Protein AF-A0A0S8JB35-F1 (afdb_monomer_lite)

Secondary structure (DSSP, 8-state):
-TTTS-TT--EEES-HHHHHHHH-S-EEETT-SS-GGG----SS-SSHHHHS-HHHHHHHHHHTT--EEEE-GGG-HHHHHSGGGEEEEEEEE-----GGG-SSSSSSEEEEEEE-HHHHHHHHH--

Foldseek 3Di:
DQVPDDLAAEEEECDCPCCCVPNVYHYDHCQCPVPVVNADDFDPDNLRLVRDDLLVVLVVCLVVVHFKYKFDPQSNVNCVVQVVQWDWDDKDFADDDPPVRPDPGNHGIMTMITGNNVSSVVVNVVD

Radius of gyration: 14.4 Å; chains: 1; bounding box: 33×32×43 Å

Structure (mmCIF, N/CA/C/O backbone):
data_AF-A0A0S8JB35-F1
#
_entry.id   AF-A0A0S8JB35-F1
#
loop_
_atom_site.group_PDB
_atom_site.id
_atom_site.type_symbol
_atom_site.label_atom_id
_atom_site.label_alt_id
_atom_site.label_comp_id
_atom_site.label_asym_id
_atom_site.label_entity_id
_atom_site.label_seq_id
_atom_site.pdbx_PDB_ins_code
_atom_site.Cartn_x
_atom_site.Cartn_y
_atom_site.Cartn_z
_atom_site.occupancy
_atom_site.B_iso_or_equiv
_atom_site.auth_seq_id
_atom_site.auth_comp_id
_atom_site.auth_asym_id
_atom_site.auth_atom_id
_atom_site.pdbx_PDB_model_num
ATOM 1 N N . MET A 1 1 ? -8.673 -9.776 -9.387 1.00 77.06 1 MET A N 1
ATOM 2 C CA . MET A 1 1 ? -9.384 -8.856 -8.464 1.00 77.06 1 MET A CA 1
ATOM 3 C C . MET A 1 1 ? -10.878 -9.147 -8.407 1.00 77.06 1 MET A C 1
ATOM 5 O O . MET A 1 1 ? -11.353 -9.372 -7.306 1.00 77.06 1 MET A O 1
ATOM 9 N N . LEU A 1 2 ? -11.599 -9.189 -9.539 1.00 84.94 2 LEU A N 1
ATOM 10 C CA . LEU A 1 2 ? -13.062 -9.376 -9.571 1.00 84.94 2 LEU A CA 1
ATOM 11 C C . LEU A 1 2 ? -13.567 -10.561 -8.727 1.00 84.94 2 LEU A C 1
ATOM 13 O O . LEU A 1 2 ? -14.502 -10.387 -7.951 1.00 84.94 2 LEU A O 1
ATOM 17 N N . ASP A 1 3 ? -12.880 -11.700 -8.809 1.00 88.56 3 ASP A N 1
ATOM 18 C CA . ASP A 1 3 ? -13.270 -12.934 -8.111 1.00 88.56 3 ASP A CA 1
ATOM 19 C C . ASP A 1 3 ? -12.586 -13.120 -6.744 1.00 88.56 3 ASP A C 1
ATOM 21 O O . ASP A 1 3 ? -12.811 -14.111 -6.055 1.00 88.56 3 ASP A O 1
ATOM 25 N N . HIS A 1 4 ? -11.719 -12.182 -6.344 1.00 89.50 4 HIS A N 1
ATOM 26 C CA . HIS A 1 4 ? -10.831 -12.340 -5.182 1.00 89.50 4 HIS A CA 1
ATOM 27 C C . HIS A 1 4 ? -10.924 -11.206 -4.156 1.00 89.50 4 HIS A C 1
ATOM 29 O O . HIS A 1 4 ? -10.348 -11.320 -3.075 1.00 89.50 4 HIS A O 1
ATOM 35 N N . THR A 1 5 ? -11.623 -10.112 -4.467 1.00 91.75 5 THR A N 1
ATOM 36 C CA . THR A 1 5 ? -11.826 -8.995 -3.539 1.00 91.75 5 THR A CA 1
ATOM 37 C C . THR A 1 5 ? -13.306 -8.629 -3.431 1.00 91.75 5 THR A C 1
ATOM 39 O O . THR A 1 5 ? -14.007 -8.662 -4.449 1.00 91.75 5 THR A O 1
ATOM 42 N N . PRO A 1 6 ? -13.788 -8.237 -2.233 1.00 92.94 6 PRO A N 1
ATOM 43 C CA . PRO A 1 6 ? -15.110 -7.635 -2.078 1.00 92.94 6 PRO A CA 1
ATOM 44 C C . PRO A 1 6 ? -15.302 -6.437 -3.016 1.00 92.94 6 PRO A C 1
ATOM 46 O O . PRO A 1 6 ? -14.340 -5.738 -3.344 1.00 92.94 6 PRO A O 1
ATOM 49 N N . ALA A 1 7 ? -16.539 -6.199 -3.454 1.00 92.31 7 ALA A N 1
ATOM 50 C CA . ALA A 1 7 ? -16.851 -5.122 -4.398 1.00 92.31 7 ALA A CA 1
ATOM 51 C C . ALA A 1 7 ? -16.607 -3.718 -3.812 1.00 92.31 7 ALA A C 1
ATOM 53 O O . ALA A 1 7 ? -16.284 -2.788 -4.543 1.00 92.31 7 ALA A O 1
ATOM 54 N N . ASP A 1 8 ? -16.718 -3.580 -2.493 1.00 93.12 8 ASP A N 1
ATOM 55 C CA . ASP A 1 8 ? -16.512 -2.352 -1.724 1.00 93.12 8 ASP A CA 1
ATOM 56 C C . ASP A 1 8 ? -15.084 -2.211 -1.168 1.00 93.12 8 ASP A C 1
ATO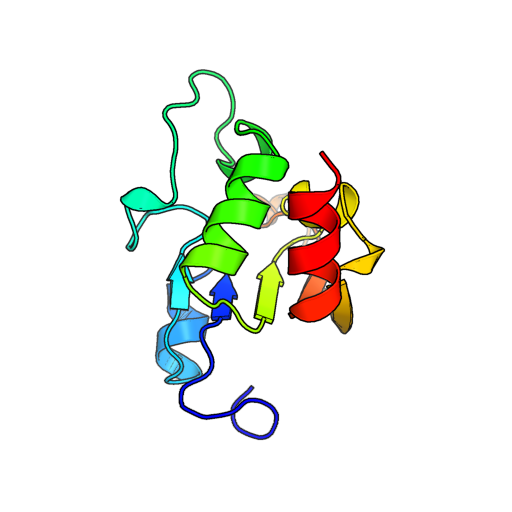M 58 O O . ASP A 1 8 ? -14.767 -1.223 -0.503 1.00 93.12 8 ASP A O 1
ATOM 62 N N . ALA A 1 9 ? -14.198 -3.177 -1.432 1.00 94.81 9 ALA A N 1
ATOM 63 C CA . ALA A 1 9 ? -12.836 -3.141 -0.920 1.00 94.81 9 ALA A CA 1
ATOM 64 C C . ALA A 1 9 ? -12.039 -1.981 -1.535 1.00 94.81 9 ALA A C 1
ATOM 66 O O . ALA A 1 9 ? -11.817 -1.946 -2.745 1.00 94.81 9 ALA A O 1
ATOM 67 N N . LEU A 1 10 ? -11.538 -1.079 -0.685 1.00 95.38 10 LEU A N 1
ATOM 68 C CA . LEU A 1 10 ? -10.651 0.005 -1.102 1.00 95.38 10 LEU A CA 1
ATOM 69 C C . LEU A 1 10 ? -9.248 -0.532 -1.412 1.00 95.38 10 LEU A C 1
ATOM 71 O O . LEU A 1 10 ? -8.581 -1.104 -0.541 1.00 95.38 10 LEU A O 1
ATOM 75 N N . ILE A 1 11 ? -8.793 -0.318 -2.644 1.00 95.44 11 ILE A N 1
ATOM 76 C CA . ILE A 1 11 ? -7.479 -0.750 -3.131 1.00 95.44 11 ILE A CA 1
ATOM 77 C C . ILE A 1 11 ? -6.553 0.460 -3.200 1.00 95.44 11 ILE A C 1
ATOM 79 O O . ILE A 1 11 ? -6.795 1.378 -3.974 1.00 95.44 11 ILE A O 1
ATOM 83 N N . ALA A 1 12 ? -5.475 0.464 -2.423 1.00 95.50 12 ALA A N 1
ATOM 84 C CA . ALA A 1 12 ? -4.419 1.454 -2.565 1.00 95.50 12 ALA A CA 1
ATOM 85 C C . ALA A 1 12 ? -3.479 1.061 -3.707 1.00 95.50 12 ALA A C 1
ATOM 87 O O . ALA A 1 12 ? -2.923 -0.036 -3.699 1.00 95.50 12 ALA A O 1
ATOM 88 N N . ALA A 1 13 ? -3.296 1.932 -4.694 1.00 92.94 13 ALA A N 1
ATOM 89 C CA . ALA A 1 13 ? -2.470 1.634 -5.858 1.00 92.94 13 ALA A CA 1
ATOM 90 C C . ALA A 1 13 ? -1.757 2.876 -6.389 1.00 92.94 13 ALA A C 1
ATOM 92 O O . ALA A 1 13 ? -2.234 3.994 -6.224 1.00 92.94 13 ALA A O 1
ATOM 93 N N . HIS A 1 14 ? -0.611 2.668 -7.037 1.00 86.69 14 HIS A N 1
ATOM 94 C CA . HIS A 1 14 ? 0.081 3.728 -7.775 1.00 86.69 14 HIS A CA 1
ATOM 95 C C . HIS A 1 14 ? -0.490 3.916 -9.194 1.00 86.69 14 HIS A C 1
ATOM 97 O O . HIS A 1 14 ? -0.532 5.035 -9.690 1.00 86.69 14 HIS A O 1
ATOM 103 N N . ASP A 1 15 ? -0.945 2.835 -9.842 1.00 78.06 15 ASP A N 1
ATOM 104 C CA . ASP A 1 15 ? -1.606 2.878 -11.150 1.00 78.06 15 ASP A CA 1
ATOM 105 C C . ASP A 1 15 ? -3.123 2.778 -10.967 1.00 78.06 15 ASP A C 1
ATOM 107 O O . ASP A 1 15 ? -3.693 1.704 -10.772 1.00 78.06 15 ASP A O 1
ATOM 111 N N . VAL A 1 16 ? -3.782 3.931 -10.979 1.00 77.94 16 VAL A N 1
ATOM 112 C CA . VAL A 1 16 ? -5.216 4.042 -10.693 1.00 77.94 16 VAL A CA 1
ATOM 113 C C . VAL A 1 16 ? -6.110 3.920 -11.922 1.00 77.94 16 VAL A C 1
ATOM 115 O O . VAL A 1 16 ? -7.303 3.651 -11.774 1.00 77.94 16 VAL A O 1
ATOM 118 N N . GLY A 1 17 ? -5.558 4.090 -13.126 1.00 69.25 17 GLY A N 1
ATOM 119 C CA . GLY A 1 17 ? -6.340 4.163 -14.360 1.00 69.25 17 GLY A CA 1
ATOM 120 C C . GLY A 1 17 ? -6.941 2.812 -14.730 1.00 69.25 17 GLY A C 1
ATOM 121 O O . GLY A 1 17 ? -8.161 2.635 -14.715 1.00 69.25 17 GLY A O 1
ATOM 122 N N . ALA A 1 18 ? -6.082 1.834 -15.022 1.00 77.81 18 ALA A N 1
ATOM 123 C CA . ALA A 1 18 ? -6.525 0.505 -15.435 1.00 77.81 18 ALA A CA 1
ATOM 124 C C . ALA A 1 18 ? -7.170 -0.270 -14.276 1.00 77.81 18 ALA A C 1
ATOM 126 O O . ALA A 1 18 ? -8.206 -0.912 -14.458 1.00 77.81 18 ALA A O 1
ATOM 127 N N . LEU A 1 19 ? -6.597 -0.180 -13.068 1.00 82.38 19 LEU A N 1
ATOM 128 C CA . LEU A 1 19 ? -7.104 -0.913 -11.908 1.00 82.38 19 LEU A CA 1
ATOM 129 C C . LEU A 1 19 ? -8.512 -0.462 -11.520 1.00 82.38 19 LEU A C 1
ATOM 131 O O . LEU A 1 19 ? -9.376 -1.318 -11.337 1.00 82.38 19 LEU A O 1
ATOM 135 N N . GLY A 1 20 ? -8.782 0.843 -11.446 1.00 80.56 20 GLY A N 1
ATOM 136 C CA . GLY A 1 20 ? -10.123 1.344 -11.136 1.00 80.56 20 GLY A CA 1
ATOM 137 C C . GLY A 1 20 ? -11.135 0.995 -12.227 1.00 80.56 20 GLY A C 1
ATOM 138 O O . GLY A 1 20 ? -12.185 0.418 -11.940 1.00 80.56 20 GLY A O 1
ATOM 139 N N . ALA A 1 21 ? -10.791 1.268 -13.491 1.00 81.31 21 ALA A N 1
ATOM 140 C CA . ALA A 1 21 ? -11.693 1.063 -14.622 1.00 81.31 21 ALA A CA 1
ATOM 141 C C . ALA A 1 21 ? -12.057 -0.414 -14.848 1.00 81.31 21 ALA A C 1
ATOM 143 O O . ALA A 1 21 ? -13.211 -0.722 -15.135 1.00 81.31 21 ALA A O 1
ATOM 144 N N . ILE A 1 22 ? -11.105 -1.338 -14.701 1.00 86.31 22 ILE A N 1
ATOM 145 C CA . ILE A 1 22 ? -11.345 -2.766 -14.954 1.00 86.31 22 ILE A CA 1
ATOM 146 C C . ILE A 1 22 ? -11.937 -3.449 -13.722 1.00 86.31 22 ILE A C 1
ATOM 148 O O . ILE A 1 22 ? -12.861 -4.251 -13.840 1.00 86.31 22 ILE A O 1
ATOM 152 N N . SER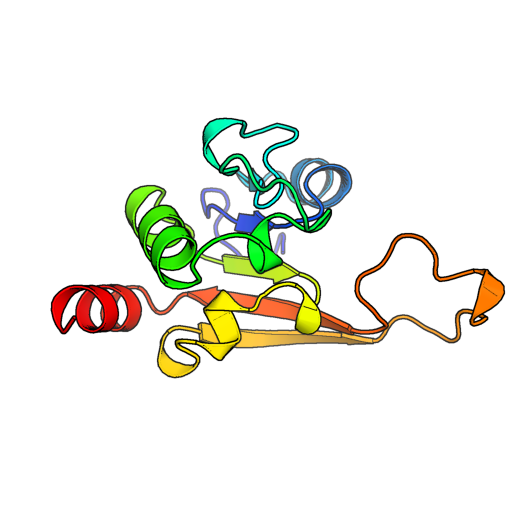 A 1 23 ? -11.409 -3.160 -12.529 1.00 86.44 23 SER A N 1
ATOM 153 C CA . SER A 1 23 ? -11.839 -3.871 -11.324 1.00 86.44 23 SER A CA 1
ATOM 154 C C . SER A 1 23 ? -13.179 -3.375 -10.785 1.00 86.44 23 SER A C 1
ATOM 156 O O . SER A 1 23 ? -13.841 -4.129 -10.075 1.00 86.44 23 SER A O 1
ATOM 158 N N . GLN A 1 24 ? -13.586 -2.137 -11.093 1.00 88.19 24 GLN A N 1
ATOM 159 C CA . GLN A 1 24 ? -14.771 -1.497 -10.510 1.00 88.19 24 GLN A CA 1
ATOM 160 C C . GLN A 1 24 ? -14.731 -1.452 -8.967 1.00 88.19 24 GLN A C 1
ATOM 162 O O . GLN A 1 24 ? -15.774 -1.412 -8.321 1.00 88.19 24 GLN A O 1
ATOM 167 N N . ARG A 1 25 ? -13.533 -1.492 -8.360 1.00 92.38 25 ARG A N 1
ATOM 168 C CA . ARG A 1 25 ? -13.342 -1.273 -6.918 1.00 92.38 25 ARG A CA 1
ATOM 169 C C . ARG A 1 25 ? -12.983 0.190 -6.662 1.00 92.38 25 ARG A C 1
ATOM 171 O O . ARG A 1 25 ? -12.337 0.807 -7.513 1.00 92.38 25 ARG A O 1
ATOM 178 N N . PRO A 1 26 ? -13.329 0.741 -5.487 1.00 92.44 26 PRO A N 1
ATOM 179 C CA . PRO A 1 26 ? -12.772 2.011 -5.045 1.00 92.44 26 PRO A CA 1
ATOM 180 C C . PRO A 1 26 ? -11.239 1.945 -5.023 1.00 92.44 26 PRO A C 1
ATOM 182 O O . PRO A 1 26 ? -10.661 0.983 -4.510 1.00 92.44 26 PRO A O 1
ATOM 185 N N . VAL A 1 27 ? -10.579 2.979 -5.549 1.00 92.94 27 VAL A N 1
ATOM 186 C CA . VAL A 1 27 ? -9.114 3.067 -5.579 1.00 92.94 27 VAL A CA 1
ATOM 187 C C . VAL A 1 27 ? -8.645 4.270 -4.769 1.00 92.94 27 VAL A C 1
ATOM 189 O O . VAL A 1 27 ? -9.127 5.384 -4.959 1.00 92.94 27 VAL A O 1
ATOM 192 N N . LEU A 1 28 ? -7.689 4.032 -3.873 1.00 94.38 28 LEU A N 1
ATOM 193 C CA . LEU A 1 28 ? -6.915 5.059 -3.190 1.00 94.38 28 LEU A CA 1
ATOM 194 C C . LEU A 1 28 ? -5.612 5.280 -3.963 1.00 94.38 28 LEU A C 1
ATOM 196 O O . LEU A 1 28 ? -4.744 4.409 -3.995 1.00 94.38 28 LEU A O 1
ATOM 200 N N . ASP A 1 29 ? -5.480 6.446 -4.583 1.00 93.50 29 ASP A N 1
ATOM 201 C CA . ASP A 1 29 ? -4.312 6.784 -5.393 1.00 93.50 29 ASP A CA 1
ATOM 202 C C . ASP A 1 29 ? -3.106 7.148 -4.527 1.00 93.50 29 ASP A C 1
ATOM 204 O O . ASP A 1 29 ? -3.076 8.217 -3.920 1.00 93.50 29 ASP A O 1
ATOM 208 N N . LEU A 1 30 ? -2.089 6.288 -4.501 1.00 92.12 30 LEU A N 1
ATOM 209 C CA . LEU A 1 30 ? -0.852 6.518 -3.753 1.00 92.12 30 LEU A CA 1
ATOM 210 C C . LEU A 1 30 ? -0.013 7.676 -4.318 1.00 92.12 30 LEU A C 1
ATOM 212 O O . LEU A 1 30 ? 0.866 8.177 -3.622 1.00 92.12 30 LEU A O 1
ATOM 216 N N . PHE A 1 31 ? -0.244 8.079 -5.570 1.00 89.31 31 PHE A N 1
ATOM 217 C CA . PHE A 1 31 ? 0.499 9.142 -6.256 1.00 89.31 31 PHE A CA 1
ATOM 218 C C . PHE A 1 31 ? -0.278 10.463 -6.300 1.00 89.31 31 PHE A C 1
ATOM 220 O O . PHE A 1 31 ? 0.249 11.479 -6.751 1.00 89.31 31 PHE A O 1
ATOM 227 N N . GLY A 1 32 ? -1.516 10.461 -5.804 1.00 88.19 32 GLY A N 1
ATOM 228 C CA . GLY A 1 32 ? -2.362 11.637 -5.640 1.00 88.19 32 GLY A CA 1
ATOM 229 C C . GLY A 1 32 ? -2.726 12.393 -6.919 1.00 88.19 32 GLY A C 1
ATOM 230 O O . GLY A 1 32 ? -3.120 13.554 -6.829 1.00 88.19 32 GLY A O 1
ATOM 231 N N . LEU A 1 33 ? -2.657 11.748 -8.084 1.00 86.94 33 LEU A N 1
ATOM 232 C CA . LEU A 1 33 ? -3.172 12.264 -9.355 1.00 86.94 33 LEU A CA 1
ATOM 233 C C . LEU A 1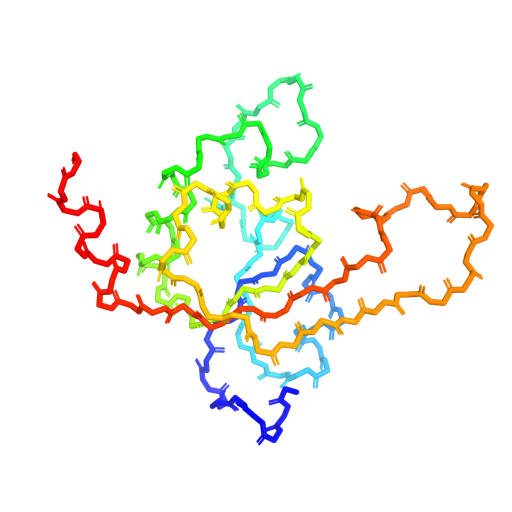 33 ? -4.692 12.472 -9.295 1.00 86.94 33 LEU A C 1
ATOM 235 O O . LEU A 1 33 ? -5.195 13.508 -9.722 1.00 86.94 33 LEU A O 1
ATOM 239 N N . VAL A 1 34 ? -5.418 11.500 -8.735 1.00 88.69 34 VAL A N 1
ATOM 240 C CA . VAL A 1 34 ? -6.879 11.555 -8.532 1.00 88.69 34 VAL A CA 1
ATOM 241 C C . VAL A 1 34 ? -7.275 11.630 -7.059 1.00 88.69 34 VAL A C 1
ATOM 243 O O . VAL A 1 34 ? -8.417 11.957 -6.750 1.00 88.69 34 VAL A O 1
ATOM 246 N N . THR A 1 35 ? -6.337 11.380 -6.136 1.00 90.94 35 THR A N 1
ATOM 247 C CA . THR A 1 35 ? -6.532 11.602 -4.690 1.00 90.94 35 THR A CA 1
ATOM 248 C C . THR A 1 35 ? -5.507 12.609 -4.146 1.00 90.94 35 THR A C 1
ATOM 250 O O . THR A 1 35 ? -4.570 12.206 -3.461 1.00 90.94 35 THR A O 1
ATOM 253 N N . PRO A 1 36 ? -5.652 13.927 -4.387 1.00 88.12 36 PRO A N 1
ATOM 254 C CA . PRO A 1 36 ? -4.613 14.918 -4.066 1.00 88.12 36 PRO A CA 1
ATOM 255 C C . PRO A 1 36 ? -4.148 14.937 -2.601 1.00 88.12 36 PRO A C 1
ATOM 257 O O . PRO A 1 36 ? -3.019 15.317 -2.311 1.00 88.12 36 PRO A O 1
ATOM 260 N N . GLY A 1 37 ? -4.990 14.494 -1.660 1.00 89.00 37 GLY A N 1
ATOM 261 C CA . GLY A 1 37 ? -4.620 14.364 -0.246 1.00 89.00 37 GLY A CA 1
ATOM 262 C C . GLY A 1 37 ? -3.588 13.266 0.056 1.00 89.00 37 GLY A C 1
ATOM 263 O O . GLY A 1 37 ? -3.081 13.220 1.173 1.00 89.00 37 GLY A O 1
ATOM 264 N N . MET A 1 38 ? -3.275 12.398 -0.911 1.00 89.94 38 MET A N 1
ATOM 265 C CA . MET A 1 38 ? -2.295 11.313 -0.778 1.00 89.94 38 MET A CA 1
ATOM 266 C C . MET A 1 38 ? -0.856 11.722 -1.117 1.00 89.94 38 MET A C 1
ATOM 268 O O . MET A 1 38 ? 0.046 10.899 -1.002 1.00 89.94 38 MET A O 1
ATOM 272 N N . ILE A 1 39 ? -0.610 12.991 -1.455 1.00 85.19 39 ILE A N 1
ATOM 273 C CA . ILE A 1 39 ? 0.745 13.513 -1.653 1.00 85.19 39 ILE A CA 1
ATOM 274 C C . ILE A 1 39 ? 1.111 14.562 -0.609 1.00 85.19 39 ILE A C 1
ATOM 276 O O . ILE A 1 39 ? 0.309 15.407 -0.211 1.00 85.19 39 ILE A O 1
ATOM 280 N N . ARG A 1 40 ? 2.379 14.540 -0.196 1.00 83.44 40 ARG A N 1
ATOM 281 C CA . ARG A 1 40 ? 3.015 15.624 0.558 1.00 83.44 40 ARG A CA 1
ATOM 282 C C . ARG A 1 40 ? 4.033 16.310 -0.353 1.00 83.44 40 ARG A C 1
ATOM 284 O O . ARG A 1 40 ? 4.687 15.620 -1.134 1.00 83.44 40 ARG A O 1
ATOM 291 N N . PRO A 1 41 ? 4.193 17.645 -0.283 1.00 75.81 41 PRO A N 1
ATOM 292 C CA . PRO A 1 41 ? 5.183 18.342 -1.094 1.00 75.81 41 PRO A CA 1
ATOM 293 C C . PRO A 1 41 ? 6.591 17.818 -0.795 1.00 75.81 41 PRO A C 1
ATOM 295 O O . PRO A 1 41 ? 7.140 18.066 0.278 1.00 75.81 41 PRO A O 1
ATOM 298 N N . VAL A 1 42 ? 7.178 17.110 -1.756 1.00 72.88 42 VAL A N 1
ATOM 299 C CA . VAL A 1 42 ? 8.552 16.605 -1.703 1.00 72.88 42 VAL A CA 1
ATOM 300 C C . VAL A 1 42 ? 9.333 17.253 -2.838 1.00 72.88 42 VAL A C 1
ATOM 302 O O . VAL A 1 42 ? 8.925 17.214 -3.993 1.00 72.88 42 VAL A O 1
ATOM 305 N N . ARG A 1 43 ? 10.426 17.949 -2.509 1.00 67.62 43 ARG A N 1
ATOM 306 C CA . ARG A 1 43 ? 11.155 18.788 -3.482 1.00 67.62 43 ARG A CA 1
ATOM 307 C C . ARG A 1 43 ? 12.190 18.022 -4.308 1.00 67.62 43 ARG A C 1
ATOM 309 O O . ARG A 1 43 ? 12.722 18.582 -5.257 1.00 67.62 43 ARG A O 1
ATOM 316 N N . THR A 1 44 ? 12.505 16.785 -3.931 1.00 72.75 44 THR A N 1
ATOM 317 C CA . THR A 1 44 ? 13.712 16.082 -4.396 1.00 72.75 44 THR A CA 1
ATOM 318 C C . THR A 1 44 ? 13.454 14.712 -5.014 1.00 72.75 44 THR A C 1
ATOM 320 O O . THR A 1 44 ? 14.374 14.143 -5.592 1.00 72.75 44 THR A O 1
ATOM 323 N N . VAL A 1 45 ? 12.236 14.170 -4.917 1.00 77.94 45 VAL A N 1
ATOM 324 C CA . VAL A 1 45 ? 11.917 12.812 -5.379 1.00 77.94 45 VAL A CA 1
ATOM 325 C C . VAL A 1 45 ? 10.610 12.830 -6.163 1.00 77.94 45 VAL A C 1
ATOM 327 O O . VAL A 1 45 ? 9.611 13.350 -5.677 1.00 77.94 45 VAL A O 1
ATOM 330 N N . ILE A 1 46 ? 10.627 12.263 -7.374 1.00 81.12 46 ILE A N 1
ATOM 331 C CA . ILE A 1 46 ? 9.461 12.206 -8.275 1.00 81.12 46 ILE A CA 1
ATOM 332 C C . ILE A 1 46 ? 8.418 11.203 -7.767 1.00 81.12 46 ILE A C 1
ATOM 334 O O . ILE A 1 46 ? 7.224 11.442 -7.898 1.00 81.12 46 ILE A O 1
ATOM 338 N N . ILE A 1 47 ? 8.868 10.095 -7.169 1.00 86.81 47 ILE A N 1
ATOM 339 C CA . ILE A 1 47 ? 8.006 9.044 -6.620 1.00 86.81 47 ILE A CA 1
ATOM 340 C C . ILE A 1 47 ? 7.542 9.448 -5.208 1.00 86.81 47 ILE A C 1
ATOM 342 O O . ILE A 1 47 ? 8.360 9.423 -4.278 1.00 86.81 47 ILE A O 1
ATOM 346 N N . PRO A 1 48 ? 6.257 9.805 -4.994 1.00 86.19 48 PRO A N 1
ATOM 347 C CA . PRO A 1 48 ? 5.811 10.407 -3.732 1.00 86.19 48 PRO A CA 1
ATOM 348 C C . PRO A 1 48 ? 6.014 9.507 -2.510 1.00 86.19 48 PRO A C 1
ATOM 350 O O . PRO A 1 48 ? 6.293 9.991 -1.407 1.00 86.19 48 PRO A O 1
ATOM 353 N N . THR A 1 49 ? 5.899 8.193 -2.705 1.00 89.31 49 THR A N 1
ATOM 354 C CA . THR A 1 49 ? 6.061 7.166 -1.667 1.00 89.31 49 THR A CA 1
ATOM 355 C C . THR A 1 49 ? 7.495 7.002 -1.177 1.00 89.31 49 THR A C 1
ATOM 357 O O . THR A 1 49 ? 7.707 6.465 -0.094 1.00 89.31 49 THR A O 1
ATOM 360 N N . LEU A 1 50 ? 8.471 7.501 -1.940 1.00 87.62 50 LEU A N 1
ATOM 361 C CA . LEU A 1 50 ? 9.889 7.480 -1.582 1.00 87.62 50 LEU A CA 1
ATOM 362 C C . LEU A 1 50 ? 10.367 8.796 -0.964 1.00 87.62 50 LEU A C 1
ATOM 364 O O . LEU A 1 50 ? 11.353 8.808 -0.234 1.00 87.62 50 LEU A O 1
ATOM 368 N N . GLY A 1 51 ? 9.681 9.906 -1.245 1.00 85.88 51 GLY A N 1
ATOM 369 C CA . GLY A 1 51 ? 10.014 11.216 -0.678 1.00 85.88 51 GLY A CA 1
ATOM 370 C C . GLY A 1 51 ? 9.347 11.516 0.668 1.00 85.88 51 GLY A C 1
ATOM 371 O O . GLY A 1 51 ? 9.741 12.464 1.344 1.00 85.88 51 GLY A O 1
ATOM 372 N N . THR A 1 52 ? 8.323 10.752 1.050 1.00 87.31 52 THR A N 1
ATOM 373 C CA . THR A 1 52 ? 7.523 10.985 2.263 1.00 87.31 52 THR A CA 1
ATOM 374 C C . THR A 1 52 ? 7.747 9.860 3.272 1.00 87.31 52 THR A C 1
ATOM 376 O O . THR A 1 52 ? 8.051 8.732 2.895 1.00 87.31 52 THR A O 1
ATOM 379 N N . SER A 1 53 ? 7.595 10.164 4.565 1.00 91.06 53 SER A N 1
ATOM 380 C CA . SER A 1 53 ? 7.757 9.179 5.641 1.00 91.06 53 SER A CA 1
ATOM 381 C C . SER A 1 53 ? 6.891 7.929 5.406 1.00 91.06 53 SER A C 1
ATOM 383 O O . SER A 1 53 ? 5.679 8.074 5.209 1.00 91.06 53 SER A O 1
ATOM 385 N N . PRO A 1 54 ? 7.465 6.713 5.506 1.00 94.25 54 PRO A N 1
ATOM 386 C CA . PRO A 1 54 ? 6.716 5.459 5.515 1.00 94.25 54 PRO A CA 1
ATOM 387 C C . PRO A 1 54 ? 5.521 5.463 6.470 1.00 94.25 54 PRO A C 1
ATOM 389 O O . PRO A 1 54 ? 4.431 5.028 6.106 1.00 94.25 54 PRO A O 1
ATOM 392 N N . GLN A 1 55 ? 5.709 6.021 7.669 1.00 94.88 55 GLN A N 1
ATOM 393 C CA . GLN A 1 55 ? 4.680 6.057 8.705 1.00 94.88 55 GLN A CA 1
ATOM 394 C C . GLN A 1 55 ? 3.446 6.852 8.276 1.00 94.88 55 GLN A C 1
ATOM 396 O O . GLN A 1 55 ? 2.326 6.429 8.541 1.00 94.88 55 GLN A O 1
ATOM 401 N N . TRP A 1 56 ? 3.635 7.940 7.528 1.00 94.69 56 TRP A N 1
ATOM 402 C CA . TRP A 1 56 ? 2.514 8.734 7.039 1.00 94.69 56 TRP A CA 1
ATOM 403 C C . TRP A 1 56 ? 1.626 7.939 6.069 1.00 94.69 56 TRP A C 1
ATOM 405 O O . TRP A 1 56 ? 0.403 8.013 6.154 1.00 94.69 56 TRP A O 1
ATOM 415 N N . TYR A 1 57 ? 2.212 7.123 5.183 1.00 95.56 57 TYR A N 1
ATOM 416 C CA . TYR A 1 57 ? 1.412 6.249 4.317 1.00 95.56 57 TYR A CA 1
ATOM 417 C C . TYR A 1 57 ? 0.675 5.178 5.111 1.00 95.56 57 TYR A C 1
ATOM 419 O O . TYR A 1 57 ? -0.493 4.934 4.833 1.00 95.56 57 TYR A O 1
ATOM 427 N N . LEU A 1 58 ? 1.316 4.568 6.110 1.00 97.19 58 LEU A N 1
ATOM 428 C CA . LEU A 1 58 ? 0.661 3.589 6.983 1.00 97.19 58 LEU A CA 1
ATOM 429 C C . LEU A 1 58 ? -0.561 4.197 7.694 1.00 97.19 58 LEU A C 1
ATOM 431 O O . LEU A 1 58 ? -1.628 3.581 7.720 1.00 97.19 58 LEU A O 1
ATOM 435 N N . GLU A 1 59 ? -0.440 5.430 8.191 1.00 96.62 59 GLU A N 1
ATOM 436 C CA . GLU A 1 59 ? -1.553 6.187 8.775 1.00 96.62 59 GLU A CA 1
ATOM 437 C C . GLU A 1 59 ? -2.668 6.431 7.756 1.00 96.62 59 GLU A C 1
ATOM 439 O O . GLU A 1 59 ? -3.825 6.134 8.048 1.00 96.62 59 GLU A O 1
ATOM 444 N N . GLN A 1 60 ? -2.335 6.886 6.542 1.00 96.50 60 GLN A N 1
ATOM 445 C CA . GLN A 1 60 ? -3.332 7.104 5.490 1.00 96.50 60 GLN A CA 1
ATOM 446 C C . GLN A 1 60 ? -4.039 5.808 5.073 1.00 96.50 60 GLN A C 1
ATOM 448 O O . GLN A 1 60 ? -5.255 5.806 4.889 1.00 96.50 60 GLN A O 1
ATOM 453 N N . LEU A 1 61 ? -3.316 4.690 4.961 1.00 97.31 61 LEU A N 1
ATOM 454 C CA . LEU A 1 61 ? -3.910 3.388 4.648 1.00 97.31 61 LEU A CA 1
ATOM 455 C C . LEU A 1 61 ? -4.913 2.963 5.725 1.00 97.31 61 LEU A C 1
ATOM 457 O O . LEU A 1 61 ? -6.010 2.511 5.390 1.00 97.31 61 LEU A O 1
ATOM 461 N N . ARG A 1 62 ? -4.573 3.157 7.006 1.00 97.44 62 ARG A N 1
ATOM 462 C CA . ARG A 1 62 ? -5.478 2.885 8.130 1.00 97.44 62 ARG A CA 1
ATOM 463 C C . ARG A 1 62 ? -6.692 3.814 8.109 1.00 97.44 62 ARG A C 1
ATOM 465 O O . ARG A 1 62 ? -7.820 3.333 8.138 1.00 97.44 62 ARG A O 1
ATOM 472 N N . GLU A 1 63 ? -6.470 5.124 8.049 1.00 96.56 63 GLU A N 1
ATOM 473 C CA . GLU A 1 63 ? -7.518 6.154 8.122 1.00 96.56 63 GLU A CA 1
ATOM 474 C C . GLU A 1 63 ? -8.538 6.037 6.989 1.00 96.56 63 GLU A C 1
ATOM 476 O O . GLU A 1 63 ? -9.734 6.217 7.204 1.00 96.56 63 GLU A O 1
ATOM 481 N N . ARG A 1 64 ? -8.075 5.712 5.779 1.00 96.00 64 ARG A N 1
ATOM 482 C CA . ARG A 1 64 ? -8.937 5.527 4.603 1.00 96.00 64 ARG A CA 1
ATOM 483 C C . ARG A 1 64 ? -9.599 4.149 4.572 1.00 96.00 64 ARG A C 1
ATOM 485 O O . ARG A 1 64 ? -10.480 3.926 3.750 1.00 96.00 64 ARG A O 1
ATOM 492 N N . GLY A 1 65 ? -9.170 3.219 5.425 1.00 96.75 65 GLY A N 1
ATOM 493 C CA . GLY A 1 65 ? -9.662 1.846 5.423 1.00 96.75 65 GLY A CA 1
ATOM 494 C C . GLY A 1 65 ? -9.216 1.050 4.195 1.00 96.75 65 GLY A C 1
ATOM 495 O O . GLY A 1 65 ? -9.970 0.206 3.708 1.00 96.75 65 GLY A O 1
ATOM 496 N N . ALA A 1 66 ? -8.003 1.281 3.684 1.00 97.25 66 ALA A N 1
ATOM 497 C CA . ALA A 1 66 ? -7.458 0.476 2.595 1.00 97.25 66 ALA A CA 1
ATOM 498 C C . ALA A 1 66 ? -7.411 -1.010 3.004 1.00 97.25 66 ALA A C 1
ATOM 500 O O . ALA A 1 66 ? -7.070 -1.363 4.136 1.00 97.25 66 ALA A O 1
ATOM 501 N N . ALA A 1 67 ? -7.827 -1.893 2.099 1.00 97.50 67 ALA A N 1
ATOM 502 C CA . ALA A 1 67 ? -7.834 -3.341 2.316 1.00 97.50 67 ALA A CA 1
ATOM 503 C C . ALA A 1 67 ? -6.666 -4.032 1.602 1.00 97.50 67 ALA A C 1
ATOM 505 O O . ALA A 1 67 ? -6.143 -5.037 2.084 1.00 97.50 67 ALA A O 1
ATOM 506 N N . TYR A 1 68 ? -6.249 -3.474 0.467 1.00 97.50 68 TYR A N 1
ATOM 507 C CA . TYR A 1 68 ? -5.191 -4.018 -0.374 1.00 97.50 68 TYR A CA 1
ATOM 508 C C . TYR A 1 68 ? -4.224 -2.916 -0.797 1.00 97.50 68 TYR A C 1
ATOM 510 O O . TYR A 1 68 ? -4.629 -1.761 -0.926 1.00 97.50 68 TYR A O 1
ATOM 518 N N . VAL A 1 69 ? -2.970 -3.287 -1.046 1.00 97.19 69 VAL A N 1
ATOM 519 C CA . VAL A 1 69 ? -1.953 -2.431 -1.669 1.00 97.19 69 VAL A CA 1
ATOM 520 C C . VAL A 1 69 ? -1.462 -3.108 -2.938 1.00 97.19 69 VAL A C 1
ATOM 522 O O . VAL A 1 69 ? -1.153 -4.298 -2.916 1.00 97.19 69 VAL A O 1
ATOM 525 N N . VAL A 1 70 ? -1.371 -2.356 -4.031 1.00 95.06 70 VAL A N 1
ATOM 526 C CA . VAL A 1 70 ? -0.844 -2.836 -5.309 1.00 95.06 70 VAL A CA 1
ATOM 527 C C . VAL A 1 70 ? 0.236 -1.898 -5.823 1.00 95.06 70 VAL A C 1
ATOM 529 O O . VAL A 1 70 ? 0.014 -0.699 -6.017 1.00 95.06 70 VAL A O 1
ATOM 532 N N . GLY A 1 71 ? 1.417 -2.442 -6.096 1.00 92.62 71 GLY A N 1
ATOM 533 C CA . GLY A 1 71 ? 2.447 -1.669 -6.770 1.00 92.62 71 GLY A CA 1
ATOM 534 C C . GLY A 1 71 ? 3.806 -2.325 -6.880 1.00 92.62 71 GLY A C 1
ATOM 535 O O . GLY A 1 71 ? 3.979 -3.497 -6.553 1.00 92.62 71 GLY A O 1
ATOM 536 N N . TYR A 1 72 ? 4.763 -1.541 -7.374 1.00 92.25 72 TYR A N 1
ATOM 537 C CA . TYR A 1 72 ? 6.155 -1.955 -7.489 1.00 92.25 72 TYR A CA 1
ATOM 538 C C . TYR A 1 72 ? 6.810 -1.988 -6.103 1.00 92.25 72 TYR A C 1
ATOM 540 O O . TYR A 1 72 ? 6.782 -0.968 -5.410 1.00 92.25 72 TYR A O 1
ATOM 548 N N . PRO A 1 73 ? 7.434 -3.103 -5.681 1.00 92.50 73 PRO A N 1
ATOM 549 C CA . PRO A 1 73 ? 8.035 -3.220 -4.352 1.00 92.50 73 PRO A CA 1
ATOM 550 C C . PRO A 1 73 ? 9.006 -2.089 -4.000 1.00 92.50 73 PRO A C 1
ATOM 552 O O . PRO A 1 73 ? 8.988 -1.578 -2.884 1.00 92.50 73 PRO A O 1
ATOM 555 N N . ASN A 1 74 ? 9.809 -1.635 -4.965 1.00 90.50 74 ASN A N 1
ATOM 556 C CA . ASN A 1 74 ? 10.765 -0.544 -4.768 1.00 90.50 74 ASN A CA 1
ATOM 557 C C . ASN A 1 74 ? 10.115 0.839 -4.589 1.00 90.50 74 ASN A C 1
ATOM 559 O O . ASN A 1 74 ? 10.810 1.769 -4.199 1.00 90.50 74 ASN A O 1
ATOM 563 N N . TRP A 1 75 ? 8.824 0.997 -4.888 1.00 92.06 75 TRP A N 1
ATOM 564 C CA . TRP A 1 75 ? 8.044 2.210 -4.634 1.00 92.06 75 TRP A CA 1
ATOM 565 C C . TRP A 1 75 ? 7.195 2.074 -3.370 1.00 92.06 75 TRP A C 1
ATOM 567 O O . TRP A 1 75 ? 6.655 3.061 -2.887 1.00 92.06 75 TRP A O 1
ATOM 577 N N . LEU A 1 76 ? 7.086 0.885 -2.785 1.00 93.62 76 LEU A N 1
ATOM 578 C CA . LEU A 1 76 ? 6.293 0.628 -1.587 1.00 93.62 76 LEU A CA 1
ATOM 579 C C . LEU A 1 76 ? 7.179 0.607 -0.334 1.00 93.62 76 LEU A C 1
ATOM 581 O O . LEU A 1 76 ? 7.132 -0.328 0.461 1.00 93.62 76 LEU A O 1
ATOM 585 N N . GLY A 1 77 ? 7.980 1.658 -0.124 1.00 93.19 77 GLY A N 1
ATOM 586 C CA . GLY A 1 77 ? 8.900 1.747 1.023 1.00 93.19 77 GLY A CA 1
ATOM 587 C C . GLY A 1 77 ? 8.215 1.583 2.389 1.00 93.19 77 GLY A C 1
ATOM 588 O O . GLY A 1 77 ? 8.821 1.084 3.333 1.00 93.19 77 GLY A O 1
ATOM 589 N N . PHE A 1 78 ? 6.926 1.923 2.486 1.00 95.31 78 PHE A N 1
ATOM 590 C CA . PHE A 1 78 ? 6.116 1.700 3.686 1.00 95.31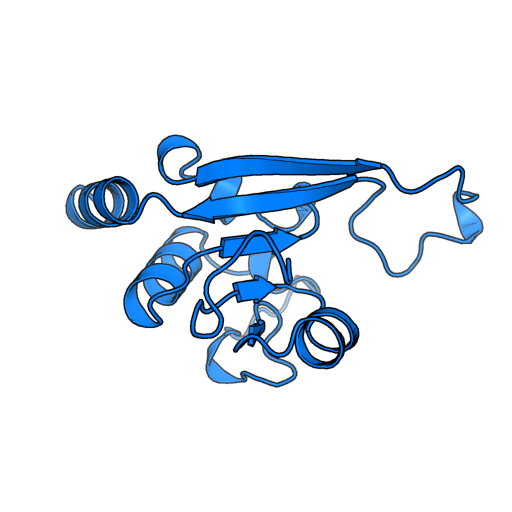 78 PHE A CA 1
ATOM 591 C C . PHE A 1 78 ? 5.761 0.235 3.950 1.00 95.31 78 PHE A C 1
ATOM 593 O O . PHE A 1 78 ? 5.594 -0.132 5.109 1.00 95.31 78 PHE A O 1
ATOM 600 N N . VAL A 1 79 ? 5.707 -0.612 2.919 1.00 96.94 79 VAL A N 1
ATOM 601 C CA . VAL A 1 79 ? 5.564 -2.064 3.097 1.00 96.94 79 VAL A CA 1
ATOM 602 C C . VAL A 1 79 ? 6.846 -2.633 3.692 1.00 96.94 79 VAL A C 1
ATOM 604 O O . VAL A 1 79 ? 6.793 -3.380 4.661 1.00 96.94 79 VAL A O 1
ATOM 607 N N . ALA A 1 80 ? 8.009 -2.213 3.183 1.00 95.00 80 ALA A N 1
ATOM 608 C CA . ALA A 1 80 ? 9.302 -2.630 3.725 1.00 95.00 80 ALA A CA 1
ATOM 609 C C . ALA A 1 80 ? 9.543 -2.141 5.167 1.00 95.00 80 ALA A C 1
ATOM 611 O O . ALA A 1 80 ? 10.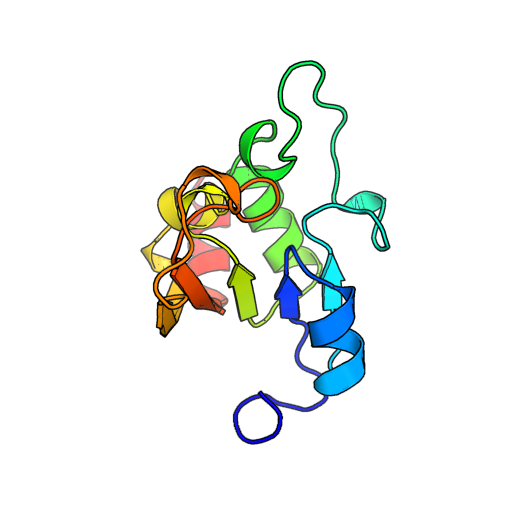280 -2.779 5.914 1.00 95.00 80 ALA A O 1
ATOM 612 N N . ALA A 1 81 ? 8.928 -1.024 5.566 1.00 96.12 81 ALA A N 1
ATOM 613 C CA . ALA A 1 81 ? 9.045 -0.470 6.914 1.00 96.12 81 ALA A CA 1
ATOM 614 C C . ALA A 1 81 ? 8.179 -1.184 7.972 1.00 96.12 81 ALA A C 1
ATOM 616 O O . ALA A 1 81 ? 8.455 -1.032 9.162 1.00 96.12 81 ALA A O 1
ATOM 617 N N . ALA A 1 82 ? 7.143 -1.920 7.555 1.00 97.12 82 ALA A N 1
ATOM 618 C CA . ALA A 1 82 ? 6.218 -2.639 8.437 1.00 97.12 82 ALA A CA 1
ATOM 619 C C . ALA A 1 82 ? 5.735 -3.957 7.789 1.00 97.12 82 ALA A C 1
ATOM 621 O O . ALA A 1 82 ? 4.528 -4.135 7.596 1.00 97.12 82 ALA A O 1
ATOM 622 N N . PRO A 1 83 ? 6.645 -4.864 7.385 1.00 97.50 83 PRO A N 1
ATOM 623 C CA . PRO A 1 83 ? 6.312 -6.039 6.575 1.00 97.50 83 PRO A CA 1
ATOM 624 C C . PRO A 1 83 ? 5.286 -6.961 7.241 1.00 97.50 83 PRO A C 1
ATOM 626 O O . PRO A 1 83 ? 4.486 -7.588 6.555 1.00 97.50 83 PRO A O 1
ATOM 629 N N . GLU A 1 84 ? 5.251 -7.012 8.570 1.00 97.31 84 GLU A N 1
ATOM 630 C CA . GLU A 1 84 ? 4.271 -7.767 9.343 1.00 97.31 84 GLU A CA 1
ATOM 631 C C . GLU A 1 84 ? 2.826 -7.335 9.060 1.00 97.31 84 GLU A C 1
ATOM 633 O O . GLU A 1 84 ? 1.931 -8.172 9.098 1.00 97.31 84 GLU A O 1
ATOM 638 N N . CYS A 1 85 ? 2.594 -6.069 8.696 1.00 98.31 85 CYS A N 1
ATOM 639 C CA . CYS A 1 85 ? 1.264 -5.532 8.402 1.00 98.31 85 CYS A CA 1
ATOM 640 C C . CYS A 1 85 ? 0.725 -5.967 7.029 1.00 98.31 85 CYS A C 1
ATOM 642 O O . CYS A 1 85 ? -0.428 -5.666 6.703 1.00 98.31 85 CYS A O 1
ATOM 644 N N . PHE A 1 86 ? 1.534 -6.648 6.213 1.00 98.56 86 PHE A N 1
ATOM 645 C CA . PHE A 1 86 ? 1.218 -6.959 4.825 1.00 98.56 86 PHE A CA 1
ATOM 646 C C . PHE A 1 86 ? 1.389 -8.450 4.536 1.00 98.56 86 PHE A C 1
ATOM 648 O O . PHE A 1 86 ? 2.436 -9.048 4.760 1.00 98.56 86 PHE A O 1
ATOM 655 N N . GLU A 1 87 ? 0.346 -9.057 3.982 1.00 98.25 87 GLU A N 1
ATOM 656 C CA . GLU A 1 87 ? 0.387 -10.417 3.453 1.00 98.25 87 GLU A CA 1
ATOM 657 C C . GLU A 1 87 ? 0.489 -10.352 1.931 1.00 98.25 87 GLU A C 1
ATOM 659 O O . GLU A 1 87 ? -0.422 -9.849 1.273 1.00 98.25 87 GLU A O 1
ATOM 664 N N . GLU A 1 88 ? 1.588 -10.843 1.361 1.00 97.88 88 GLU A N 1
ATOM 665 C CA . GLU A 1 88 ? 1.725 -10.967 -0.092 1.00 97.88 88 GLU A CA 1
ATOM 666 C C . GLU A 1 88 ? 0.755 -12.027 -0.620 1.00 97.88 88 GLU A C 1
ATOM 668 O O . GLU A 1 88 ? 0.798 -13.180 -0.197 1.00 97.88 88 GLU A O 1
ATOM 673 N N . LEU A 1 89 ? -0.124 -11.631 -1.542 1.00 96.88 89 LEU A N 1
ATOM 674 C CA . LEU A 1 89 ? -1.106 -12.527 -2.158 1.00 96.88 89 LEU A CA 1
ATOM 675 C C . LEU A 1 89 ? -0.718 -12.945 -3.574 1.00 96.88 89 LEU A C 1
ATOM 677 O O . LEU A 1 89 ? -1.039 -14.052 -3.996 1.00 96.88 89 LEU A O 1
ATOM 681 N N . HIS A 1 90 ? -0.092 -12.040 -4.328 1.00 95.25 90 HIS A N 1
ATOM 682 C CA . HIS A 1 90 ? 0.278 -12.272 -5.722 1.00 95.25 90 HIS A CA 1
ATOM 683 C C . HIS A 1 90 ? 1.482 -11.428 -6.108 1.00 95.25 90 HIS A C 1
ATOM 685 O O . HIS A 1 90 ? 1.574 -10.265 -5.710 1.00 95.25 90 HIS A O 1
ATOM 691 N N . ARG A 1 91 ? 2.341 -11.988 -6.957 1.00 94.88 91 ARG A N 1
ATOM 692 C CA . ARG A 1 91 ? 3.468 -11.302 -7.584 1.00 94.88 91 ARG A CA 1
ATOM 693 C C . ARG A 1 91 ? 3.471 -11.620 -9.065 1.00 94.88 91 ARG A C 1
ATOM 695 O O . ARG A 1 91 ? 3.521 -12.784 -9.449 1.00 94.88 91 ARG A O 1
ATOM 702 N N . GLU A 1 92 ? 3.452 -10.573 -9.872 1.00 91.31 92 GLU A N 1
ATOM 703 C CA . GLU A 1 92 ? 3.553 -10.675 -11.319 1.00 91.31 92 GLU A CA 1
ATOM 704 C C . GLU A 1 92 ? 4.918 -10.174 -11.777 1.00 91.31 92 GLU A C 1
ATOM 706 O O . GLU A 1 92 ? 5.345 -9.088 -11.377 1.00 91.31 92 GLU A O 1
ATOM 711 N N . VAL A 1 93 ? 5.584 -10.953 -12.631 1.00 88.88 93 VAL A N 1
ATOM 712 C CA . VAL A 1 93 ? 6.841 -10.556 -13.266 1.00 88.88 93 VAL A CA 1
ATOM 713 C C . VAL A 1 93 ? 6.539 -10.162 -14.703 1.00 88.88 93 VAL A C 1
ATOM 715 O O . VAL A 1 93 ? 6.195 -11.000 -15.534 1.00 88.88 93 VAL A O 1
ATOM 718 N N . LEU A 1 94 ? 6.704 -8.880 -15.011 1.00 76.62 94 LEU A N 1
ATOM 719 C CA . LEU A 1 94 ? 6.600 -8.373 -16.368 1.00 76.62 94 LEU A CA 1
ATOM 720 C C . LEU A 1 94 ? 7.633 -9.092 -17.255 1.00 76.62 94 LEU A C 1
ATOM 722 O O . LEU A 1 94 ? 8.798 -9.293 -16.866 1.00 76.62 94 LEU A O 1
ATOM 726 N N . GLY A 1 95 ? 7.173 -9.507 -18.441 1.00 72.31 95 GLY A N 1
ATOM 727 C CA . GLY A 1 95 ? 7.954 -10.241 -19.440 1.00 72.31 95 GLY A CA 1
ATOM 728 C C . GLY A 1 95 ? 9.244 -9.519 -19.854 1.00 72.31 95 GLY A C 1
ATOM 729 O O . GLY A 1 95 ? 9.553 -8.446 -19.342 1.00 72.31 95 GLY A O 1
ATOM 730 N N . PRO A 1 96 ? 10.071 -10.103 -20.736 1.00 67.50 96 PRO A N 1
ATOM 731 C CA . PRO A 1 96 ? 11.306 -9.461 -21.175 1.00 67.50 96 PRO A CA 1
ATOM 732 C C . PRO A 1 96 ? 10.991 -8.125 -21.861 1.00 67.50 96 PRO A C 1
ATOM 734 O O . PRO A 1 96 ? 10.546 -8.098 -23.002 1.00 67.50 96 PRO A O 1
ATOM 737 N N . VAL A 1 97 ? 11.217 -7.031 -21.140 1.00 62.56 97 VAL A N 1
ATOM 738 C CA . VAL A 1 97 ? 11.195 -5.664 -21.664 1.00 62.56 97 VAL A CA 1
ATOM 739 C C . VAL A 1 97 ? 12.653 -5.253 -21.840 1.00 62.56 97 VAL A C 1
ATOM 741 O O . VAL A 1 97 ? 13.462 -5.487 -20.932 1.00 62.56 97 VAL A O 1
ATOM 744 N N . SER A 1 98 ? 13.024 -4.715 -23.002 1.00 61.09 98 SER A N 1
ATOM 745 C CA . SER A 1 98 ? 14.392 -4.222 -23.201 1.00 61.09 98 SER A CA 1
ATOM 746 C C . SER A 1 98 ? 14.656 -3.066 -22.231 1.00 61.09 98 SER A C 1
ATOM 748 O O . SER A 1 98 ? 13.746 -2.299 -21.944 1.00 61.09 98 SER A O 1
ATOM 750 N N . GLN A 1 99 ? 15.871 -2.930 -21.687 1.00 54.62 99 GLN A N 1
ATOM 751 C CA . GLN A 1 99 ? 16.187 -1.867 -20.712 1.00 54.62 99 GLN A CA 1
ATOM 752 C C . GLN A 1 99 ? 15.856 -0.455 -21.235 1.00 54.62 99 GLN A C 1
ATOM 754 O O . GLN A 1 99 ? 15.512 0.421 -20.444 1.00 54.62 99 GLN A O 1
ATOM 759 N N . ASP A 1 100 ? 15.881 -0.274 -22.556 1.00 59.62 100 ASP A N 1
ATOM 760 C CA . ASP A 1 100 ? 15.579 0.978 -23.252 1.00 59.62 100 ASP A CA 1
ATOM 761 C C . ASP A 1 100 ? 14.065 1.273 -23.373 1.00 59.62 100 ASP A C 1
ATOM 763 O O . ASP A 1 100 ? 13.674 2.399 -23.673 1.00 59.62 100 ASP A O 1
ATOM 767 N N . GLU A 1 101 ? 13.195 0.302 -23.081 1.00 57.69 101 GLU A N 1
ATOM 768 C CA . GLU A 1 101 ? 11.728 0.450 -23.042 1.00 57.69 101 GLU A CA 1
ATOM 769 C C . GLU A 1 101 ? 11.185 0.696 -21.612 1.00 57.69 101 GLU A C 1
ATOM 771 O O . GLU A 1 101 ? 9.983 0.886 -21.415 1.00 57.69 101 GLU A O 1
ATOM 776 N N . VAL A 1 102 ? 12.051 0.714 -20.587 1.00 55.06 102 VAL A N 1
ATOM 777 C CA . VAL A 1 102 ? 11.681 0.659 -19.151 1.00 55.06 102 VAL A CA 1
ATOM 778 C C . VAL A 1 102 ? 11.649 2.055 -18.506 1.00 55.06 102 VAL A C 1
ATOM 780 O O . VAL A 1 102 ? 12.212 2.284 -17.441 1.00 55.06 102 VAL A O 1
ATOM 783 N N . ALA A 1 103 ? 10.995 3.033 -19.136 1.00 56.72 103 ALA A N 1
ATOM 784 C CA . ALA A 1 103 ? 11.008 4.409 -18.616 1.00 56.72 103 ALA A CA 1
ATOM 785 C C . ALA A 1 103 ? 9.934 4.706 -17.547 1.00 56.72 103 ALA A C 1
ATOM 787 O O . ALA A 1 103 ? 10.110 5.631 -16.757 1.00 56.72 103 ALA A O 1
ATOM 788 N N . ILE A 1 104 ? 8.822 3.958 -17.507 1.00 65.94 104 ILE A N 1
ATOM 789 C CA . ILE A 1 104 ? 7.624 4.356 -16.733 1.00 65.94 104 ILE A CA 1
ATOM 790 C C . ILE A 1 104 ? 7.214 3.400 -15.599 1.00 65.94 104 ILE A C 1
ATOM 792 O O . ILE A 1 104 ? 6.238 3.672 -14.904 1.00 65.94 104 ILE A O 1
ATOM 796 N N . TYR A 1 105 ? 7.948 2.306 -15.374 1.00 71.19 105 TYR A N 1
ATOM 797 C CA . TYR A 1 105 ? 7.595 1.270 -14.394 1.00 71.19 105 TYR A CA 1
ATOM 798 C C . TYR A 1 105 ? 8.652 1.172 -13.287 1.00 71.19 105 TYR A C 1
ATOM 800 O O . TYR A 1 105 ? 9.847 1.294 -13.552 1.00 71.19 105 TYR A O 1
ATOM 808 N N . GLY A 1 106 ? 8.245 0.901 -12.044 1.00 75.19 106 GLY A N 1
ATOM 809 C CA . GLY A 1 106 ? 9.134 0.740 -10.885 1.00 75.19 106 GLY A CA 1
ATOM 810 C C . GLY A 1 106 ? 9.959 -0.552 -10.900 1.00 75.19 106 GLY A C 1
ATOM 811 O O . GLY A 1 106 ? 10.312 -1.085 -9.861 1.00 75.19 106 GLY A O 1
ATOM 812 N N . GLY A 1 107 ? 10.295 -1.091 -12.063 1.00 82.81 107 GLY A N 1
ATOM 813 C CA . GLY A 1 107 ? 10.964 -2.378 -12.208 1.00 82.81 107 GLY A CA 1
ATOM 814 C C . GLY A 1 107 ? 10.032 -3.455 -12.745 1.00 82.81 107 GLY A C 1
ATOM 815 O O . GLY A 1 107 ? 8.958 -3.179 -13.273 1.00 82.81 107 GLY A O 1
ATOM 816 N N . ARG A 1 108 ? 10.491 -4.704 -12.666 1.00 85.00 108 ARG A N 1
ATOM 817 C CA . ARG A 1 108 ? 9.869 -5.833 -13.371 1.00 85.00 108 ARG A CA 1
ATOM 818 C C . ARG A 1 108 ? 8.757 -6.520 -12.599 1.00 85.00 108 ARG A C 1
ATOM 820 O O . ARG A 1 108 ? 8.113 -7.398 -13.153 1.00 85.00 108 ARG A O 1
ATOM 827 N N . GLU A 1 109 ? 8.568 -6.176 -11.337 1.00 89.06 109 GLU A N 1
ATOM 828 C CA . GLU A 1 109 ? 7.682 -6.913 -10.447 1.00 89.06 109 GLU A CA 1
ATOM 829 C C . GLU A 1 109 ? 6.577 -6.009 -9.937 1.00 89.06 109 GLU A C 1
ATOM 831 O O . GLU A 1 109 ? 6.853 -4.943 -9.393 1.00 89.06 109 GLU A O 1
ATOM 836 N N . MET A 1 110 ? 5.337 -6.466 -10.045 1.00 90.62 110 MET A N 1
ATOM 837 C CA . MET A 1 110 ? 4.203 -5.823 -9.402 1.00 90.62 110 MET A CA 1
ATOM 838 C C . MET A 1 110 ? 3.584 -6.788 -8.402 1.00 90.62 110 MET A C 1
ATOM 840 O O . MET A 1 110 ? 3.377 -7.964 -8.702 1.00 90.62 110 MET A O 1
ATOM 844 N N . VAL A 1 111 ? 3.300 -6.291 -7.203 1.00 94.44 111 VAL A N 1
ATOM 845 C CA . VAL A 1 111 ? 2.871 -7.127 -6.082 1.00 94.44 111 VAL A CA 1
ATOM 846 C C . VAL A 1 111 ? 1.540 -6.644 -5.537 1.00 94.44 111 VAL A C 1
ATOM 848 O O . VAL A 1 111 ? 1.258 -5.444 -5.517 1.00 94.44 111 VAL A O 1
ATOM 851 N N . VAL A 1 112 ? 0.728 -7.601 -5.097 1.00 96.06 112 VAL A N 1
ATOM 852 C CA . VAL A 1 112 ? -0.524 -7.381 -4.381 1.00 96.06 112 VAL A CA 1
ATOM 853 C C . VAL A 1 112 ? -0.343 -7.829 -2.939 1.00 96.06 112 VAL A C 1
ATOM 855 O O . VAL A 1 112 ? -0.068 -9.000 -2.676 1.00 96.06 112 VAL A O 1
ATOM 858 N N . TYR A 1 113 ? -0.574 -6.910 -2.010 1.00 98.06 113 TYR A N 1
ATOM 859 C CA . TYR A 1 113 ? -0.614 -7.182 -0.581 1.00 98.06 113 TYR A CA 1
ATOM 860 C C . TYR A 1 113 ? -2.037 -7.042 -0.047 1.00 98.06 113 TYR A C 1
ATOM 862 O O . TYR A 1 113 ? -2.754 -6.103 -0.402 1.00 98.06 113 TYR A O 1
ATOM 870 N N . ARG A 1 114 ? -2.430 -7.931 0.862 1.00 98.19 114 ARG A N 1
ATOM 871 C CA . ARG A 1 114 ? -3.548 -7.711 1.783 1.00 98.19 114 ARG A CA 1
ATOM 872 C C . ARG A 1 114 ? -3.031 -7.005 3.030 1.00 98.19 114 ARG A C 1
ATOM 874 O O . ARG A 1 114 ? -2.026 -7.419 3.603 1.00 98.19 114 ARG A O 1
ATOM 881 N N . ILE A 1 115 ? -3.737 -5.967 3.467 1.00 98.50 115 ILE A N 1
ATOM 882 C CA . ILE A 1 115 ? -3.422 -5.267 4.714 1.00 98.50 115 ILE A CA 1
ATOM 883 C C . ILE A 1 115 ? -4.014 -6.053 5.884 1.00 98.50 115 ILE A C 1
ATOM 885 O O . ILE A 1 115 ? -5.229 -6.256 5.965 1.00 98.50 115 ILE A O 1
ATOM 889 N N . ARG A 1 116 ? -3.163 -6.453 6.827 1.00 98.06 116 ARG A N 1
ATOM 890 C CA . ARG A 1 116 ? -3.575 -7.033 8.106 1.00 98.06 116 ARG A CA 1
ATOM 891 C C . ARG A 1 116 ? -3.907 -5.900 9.069 1.00 98.06 116 ARG A C 1
ATOM 893 O O . ARG A 1 116 ? -3.042 -5.388 9.773 1.00 98.06 116 ARG A O 1
ATOM 900 N N . ARG A 1 117 ? -5.167 -5.461 9.039 1.00 95.94 117 ARG A N 1
ATOM 901 C CA . ARG A 1 117 ? -5.625 -4.239 9.723 1.00 95.94 117 ARG A CA 1
ATOM 902 C C . ARG A 1 117 ? -5.362 -4.239 11.229 1.00 95.94 117 ARG A C 1
ATOM 904 O O . ARG A 1 117 ? -4.992 -3.190 11.747 1.00 95.94 117 ARG A O 1
ATOM 911 N N . ASP A 1 118 ? -5.487 -5.386 11.891 1.00 96.44 118 ASP A N 1
ATOM 912 C CA . ASP A 1 118 ? -5.200 -5.506 13.326 1.00 96.44 118 ASP A CA 1
ATOM 913 C C . ASP A 1 118 ? -3.719 -5.218 13.610 1.00 96.44 118 ASP A C 1
ATOM 915 O O . ASP A 1 118 ? -3.397 -4.345 14.413 1.00 96.44 118 ASP A O 1
ATOM 919 N N . GLN A 1 119 ? -2.817 -5.842 12.844 1.00 97.38 119 GLN A N 1
ATOM 920 C CA . GLN A 1 119 ? -1.370 -5.628 12.966 1.00 97.38 119 GLN A CA 1
ATOM 921 C C . GLN A 1 119 ? -0.960 -4.200 12.589 1.00 97.38 119 GLN A C 1
ATOM 923 O O . GLN A 1 119 ? -0.103 -3.615 13.244 1.00 97.38 119 GLN A O 1
ATOM 928 N N . LEU A 1 120 ? -1.605 -3.601 11.581 1.00 97.62 120 LEU A N 1
ATOM 929 C CA . LEU A 1 120 ? -1.392 -2.195 11.229 1.00 97.62 120 LEU A CA 1
ATOM 930 C C . LEU A 1 120 ? -1.826 -1.248 12.358 1.00 97.62 120 LEU A C 1
ATOM 932 O O . LEU A 1 120 ? -1.153 -0.252 12.625 1.00 97.62 120 LEU A O 1
ATOM 936 N N . GLY A 1 121 ? -2.948 -1.547 13.016 1.00 96.00 121 GLY A N 1
ATOM 937 C CA . GLY A 1 121 ? -3.418 -0.810 14.184 1.00 96.00 121 GLY A CA 1
ATOM 938 C C . GLY A 1 121 ? -2.412 -0.870 15.330 1.00 96.00 121 GLY A C 1
ATOM 939 O O . GLY A 1 121 ? -1.995 0.173 15.827 1.00 96.00 121 GLY A O 1
ATOM 940 N N . GLU A 1 122 ? -1.973 -2.077 15.687 1.00 96.38 122 GLU A N 1
ATOM 941 C CA . GLU A 1 122 ? -0.976 -2.315 16.738 1.00 96.38 122 GLU A CA 1
ATOM 942 C C . GLU A 1 122 ? 0.360 -1.625 16.438 1.00 96.38 122 GLU A C 1
ATOM 944 O O . GLU A 1 122 ? 0.892 -0.915 17.294 1.00 96.38 122 GLU A O 1
ATOM 949 N N . PHE A 1 123 ? 0.872 -1.764 15.211 1.00 96.00 123 PHE A N 1
ATOM 950 C CA . PHE A 1 123 ? 2.133 -1.153 14.784 1.00 96.00 123 PHE A CA 1
ATOM 951 C C . PHE A 1 123 ? 2.125 0.371 14.949 1.00 96.00 123 PHE A C 1
ATOM 953 O O . PHE A 1 123 ? 3.104 0.954 15.415 1.00 96.00 123 PHE A O 1
ATOM 96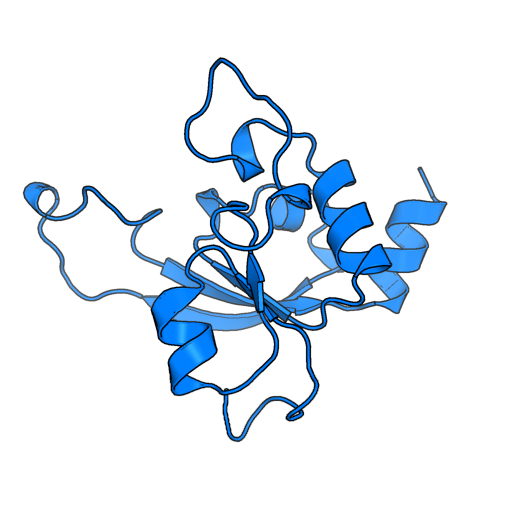0 N N . LEU A 1 124 ? 1.014 1.018 14.582 1.00 95.62 124 LEU A N 1
ATOM 961 C CA . LEU A 1 124 ? 0.858 2.470 14.675 1.00 95.62 124 LEU A CA 1
ATOM 962 C C . LEU A 1 124 ? 0.579 2.962 16.101 1.00 95.62 124 LEU A C 1
ATOM 964 O O . LEU A 1 124 ? 0.796 4.136 16.376 1.00 95.62 124 LEU A O 1
ATOM 968 N N . SER A 1 125 ? 0.086 2.106 16.996 1.00 92.12 125 SER A N 1
ATOM 969 C CA . SER A 1 125 ? -0.138 2.446 18.408 1.00 92.12 125 SER A CA 1
ATOM 970 C C . SER A 1 125 ? 1.100 2.251 19.288 1.00 92.12 125 SER A C 1
ATOM 972 O O . SER A 1 125 ? 1.162 2.816 20.376 1.00 92.12 125 SER A O 1
ATOM 974 N N . ALA A 1 126 ? 2.073 1.456 18.842 1.00 83.38 126 ALA A N 1
ATOM 975 C CA . ALA A 1 126 ? 3.293 1.146 19.587 1.00 83.38 126 ALA A CA 1
ATOM 976 C C . ALA A 1 126 ? 4.439 2.163 19.393 1.00 83.38 126 ALA A C 1
ATOM 978 O O . ALA A 1 126 ? 5.533 1.946 19.918 1.00 83.38 126 ALA A O 1
ATOM 979 N N . ARG A 1 127 ? 4.224 3.232 18.618 1.00 66.56 127 ARG A N 1
ATOM 980 C CA . ARG A 1 127 ? 5.257 4.185 18.187 1.00 66.56 127 ARG A CA 1
ATOM 981 C C . ARG A 1 127 ? 4.899 5.628 18.506 1.00 66.56 127 ARG A C 1
ATOM 983 O O . ARG A 1 127 ? 3.699 5.965 18.445 1.00 66.56 127 ARG A O 1
#

pLDDT: mean 88.03, std 10.78, range [54.62, 98.56]

Sequence (127 aa):
MLDHTPADALIAAHDVGALGAISQRPVLDLFGLVTPGMIRPVRTVIIPTLGTSPQWYLEQLRERGAAYVVGYPNWLGFVAAAPECFEELHREVLGPVSQDEVAIYGGREMVVYRIRRDQLGEFLSAR